Protein AF-A0A6B2UFQ9-F1 (afdb_monomer)

Structure (mmCIF, N/CA/C/O backbone):
data_AF-A0A6B2UFQ9-F1
#
_entry.id   AF-A0A6B2UFQ9-F1
#
loop_
_atom_site.group_PDB
_atom_site.id
_atom_site.type_symbol
_atom_site.label_atom_id
_atom_site.label_alt_id
_atom_site.label_comp_id
_atom_site.label_asym_id
_atom_site.label_entity_id
_atom_site.label_seq_id
_atom_site.pdbx_PDB_ins_code
_atom_site.Cartn_x
_atom_site.Cartn_y
_atom_site.Cartn_z
_atom_site.occupancy
_atom_site.B_iso_or_equiv
_atom_site.auth_seq_id
_atom_site.auth_comp_id
_atom_site.auth_asym_id
_atom_site.auth_atom_id
_atom_site.pdbx_PDB_model_num
ATOM 1 N N . MET A 1 1 ? 51.418 10.040 -23.023 1.00 44.03 1 MET A N 1
ATOM 2 C CA . MET A 1 1 ? 50.319 9.323 -23.702 1.00 44.03 1 MET A CA 1
ATOM 3 C C . MET A 1 1 ? 49.022 9.906 -23.171 1.00 44.03 1 MET A C 1
ATOM 5 O O . MET A 1 1 ? 48.857 9.927 -21.961 1.00 44.03 1 MET A O 1
ATOM 9 N N . ALA A 1 2 ? 48.194 10.497 -24.033 1.00 48.28 2 ALA A N 1
ATOM 10 C CA . ALA A 1 2 ? 46.933 11.112 -23.629 1.00 48.28 2 ALA A CA 1
ATOM 11 C C . ALA A 1 2 ? 45.873 10.018 -23.438 1.00 48.28 2 ALA A C 1
ATOM 13 O O . ALA A 1 2 ? 45.612 9.254 -24.365 1.00 48.28 2 ALA A O 1
ATOM 14 N N . THR A 1 3 ? 45.294 9.926 -22.241 1.00 52.19 3 THR A N 1
ATOM 15 C CA . THR A 1 3 ? 44.094 9.120 -21.989 1.00 52.19 3 THR A CA 1
ATOM 16 C C . THR A 1 3 ? 42.950 9.729 -22.793 1.00 52.19 3 THR A C 1
ATOM 18 O O . THR A 1 3 ? 42.586 10.882 -22.564 1.00 52.19 3 THR A O 1
ATOM 21 N N . ALA A 1 4 ? 42.418 8.989 -23.767 1.00 55.47 4 ALA A N 1
ATOM 22 C CA . ALA A 1 4 ? 41.218 9.397 -24.487 1.00 55.47 4 ALA A CA 1
ATOM 23 C C . ALA A 1 4 ? 40.047 9.549 -23.494 1.00 55.47 4 ALA A C 1
ATOM 25 O O . ALA A 1 4 ? 39.933 8.728 -22.578 1.00 55.47 4 ALA A O 1
ATOM 26 N N . PRO A 1 5 ? 39.184 10.572 -23.636 1.00 55.78 5 PRO A N 1
ATOM 27 C CA . PRO A 1 5 ? 37.994 10.685 -22.808 1.00 55.78 5 PRO A CA 1
ATOM 28 C C . PRO A 1 5 ? 37.093 9.477 -23.078 1.00 55.78 5 PRO A C 1
ATOM 30 O O . PRO A 1 5 ? 36.741 9.193 -24.222 1.00 55.78 5 PRO A O 1
ATOM 33 N N . ILE A 1 6 ? 36.748 8.751 -22.017 1.00 64.25 6 ILE A N 1
ATOM 34 C CA . ILE A 1 6 ? 35.726 7.704 -22.056 1.00 64.25 6 ILE A CA 1
ATOM 35 C C . ILE A 1 6 ? 34.434 8.400 -22.511 1.00 64.25 6 ILE A C 1
ATOM 37 O O . ILE A 1 6 ? 34.090 9.425 -21.911 1.00 64.25 6 ILE A O 1
ATOM 41 N N . PRO A 1 7 ? 33.739 7.930 -23.563 1.00 57.81 7 PRO A N 1
ATOM 42 C CA . PRO A 1 7 ? 32.473 8.533 -23.955 1.00 57.81 7 PRO A CA 1
ATOM 43 C C . PRO A 1 7 ? 31.536 8.498 -22.747 1.00 57.81 7 PRO A C 1
ATOM 45 O O . PRO A 1 7 ? 31.374 7.452 -22.116 1.00 57.81 7 PRO A O 1
ATOM 48 N N . ALA A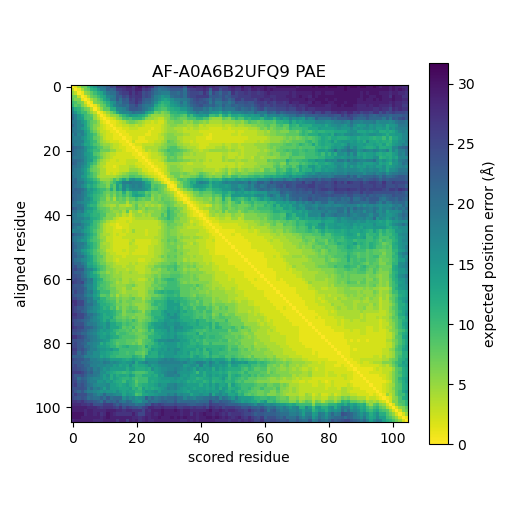 1 8 ? 30.980 9.654 -22.384 1.00 61.16 8 ALA A N 1
ATOM 49 C CA . ALA A 1 8 ? 30.010 9.749 -21.307 1.00 61.16 8 ALA A CA 1
ATOM 50 C C . ALA A 1 8 ? 28.787 8.921 -21.712 1.00 61.16 8 ALA A C 1
ATOM 52 O O . ALA A 1 8 ? 28.002 9.339 -22.557 1.00 61.16 8 ALA A O 1
ATOM 53 N N . ALA A 1 9 ? 28.677 7.711 -21.172 1.00 64.06 9 ALA A N 1
ATOM 54 C CA . ALA A 1 9 ? 27.498 6.889 -21.361 1.00 64.06 9 ALA A CA 1
ATOM 55 C C . ALA A 1 9 ? 26.299 7.627 -20.747 1.00 64.06 9 ALA A C 1
ATOM 57 O O . ALA A 1 9 ? 26.346 8.060 -19.592 1.00 64.06 9 ALA A O 1
ATOM 58 N N . GLU A 1 10 ? 25.247 7.818 -2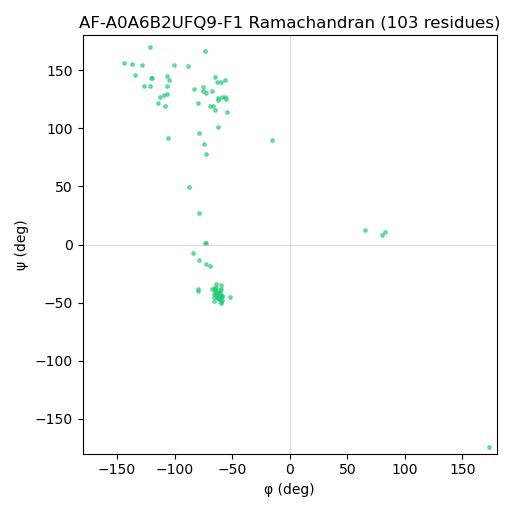1.536 1.00 71.62 10 GLU A N 1
ATOM 59 C CA . GLU A 1 10 ? 24.036 8.487 -21.072 1.00 71.62 10 GLU A CA 1
ATOM 60 C C . GLU A 1 10 ? 23.241 7.529 -20.171 1.00 71.62 10 GLU A C 1
ATOM 62 O O . GLU A 1 10 ? 23.049 6.362 -20.532 1.00 71.62 10 GLU A O 1
ATOM 67 N N . PRO A 1 11 ? 22.779 7.973 -18.988 1.00 74.31 11 PRO A N 1
ATOM 68 C CA . PRO A 1 11 ? 21.915 7.157 -18.151 1.00 74.31 11 PRO A CA 1
ATOM 69 C C . PRO A 1 11 ? 20.569 6.962 -18.851 1.00 74.31 11 PRO A C 1
ATOM 71 O O . PRO A 1 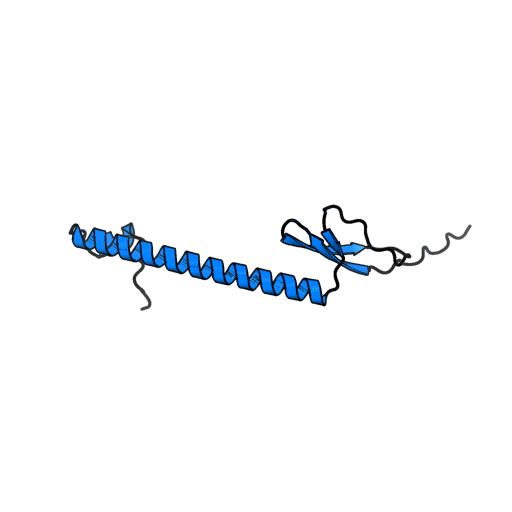11 ? 19.834 7.919 -19.091 1.00 74.31 11 PRO A O 1
ATOM 74 N N . ARG A 1 12 ? 20.224 5.710 -19.140 1.00 81.06 12 ARG A N 1
ATOM 75 C CA . ARG A 1 12 ? 18.925 5.328 -19.698 1.00 81.06 12 ARG A CA 1
ATOM 76 C C . ARG A 1 12 ? 18.061 4.677 -18.635 1.00 81.06 12 ARG A C 1
ATOM 78 O O . ARG A 1 12 ? 18.553 3.920 -17.798 1.00 81.06 12 ARG A O 1
ATOM 85 N N . THR A 1 13 ? 16.769 4.980 -18.676 1.00 85.81 13 THR A N 1
ATOM 86 C CA . THR A 1 13 ? 15.778 4.434 -17.747 1.00 85.81 13 THR A CA 1
ATOM 87 C C . THR A 1 13 ? 14.922 3.400 -18.460 1.00 85.81 13 THR A C 1
ATOM 89 O O . THR A 1 13 ? 14.373 3.669 -19.522 1.00 85.81 13 THR A O 1
ATOM 92 N N . PHE A 1 14 ? 14.799 2.233 -17.843 1.00 87.31 14 PHE A N 1
ATOM 93 C CA . PHE A 1 14 ? 13.953 1.132 -18.269 1.00 87.31 14 PHE A CA 1
ATOM 94 C C . PHE A 1 14 ? 12.937 0.836 -17.171 1.00 87.31 14 PHE A C 1
ATOM 96 O O . PHE A 1 14 ? 13.256 0.891 -15.978 1.00 87.31 14 PHE A O 1
ATOM 103 N N . TRP A 1 15 ? 11.723 0.490 -17.573 1.00 89.94 15 TRP A N 1
ATOM 104 C CA . TRP A 1 15 ? 10.652 0.114 -16.663 1.00 89.94 15 TRP A CA 1
ATOM 105 C C . TRP A 1 15 ? 10.442 -1.391 -16.744 1.00 89.94 15 TRP A C 1
ATOM 107 O O . TRP A 1 15 ? 10.467 -1.960 -17.829 1.00 89.94 15 TRP A O 1
ATOM 117 N N . ALA A 1 16 ? 10.285 -2.054 -15.605 1.00 90.38 16 ALA A N 1
ATOM 118 C CA . ALA A 1 16 ? 10.133 -3.500 -15.538 1.00 90.38 16 ALA A CA 1
ATOM 119 C C . ALA A 1 16 ? 8.881 -3.871 -14.746 1.00 90.38 16 ALA A C 1
ATOM 121 O O . ALA A 1 16 ? 8.631 -3.316 -13.674 1.00 90.38 16 ALA A O 1
ATOM 122 N N . LEU A 1 17 ? 8.129 -4.838 -15.268 1.00 91.56 17 LEU A N 1
ATOM 123 C CA . LEU A 1 17 ? 7.073 -5.536 -14.542 1.00 91.56 17 LEU A CA 1
ATOM 124 C C . LEU A 1 17 ? 7.532 -6.960 -14.264 1.00 91.56 17 LEU A C 1
ATOM 126 O O . LEU A 1 17 ? 7.955 -7.674 -15.176 1.00 91.56 17 LEU A O 1
ATOM 130 N N . TYR A 1 18 ? 7.441 -7.363 -13.007 1.00 92.50 18 TYR A N 1
ATOM 131 C CA . TYR A 1 18 ? 7.856 -8.677 -12.548 1.00 92.50 18 TYR A CA 1
ATOM 132 C C . TYR A 1 18 ? 6.651 -9.602 -12.380 1.00 92.50 18 TYR A C 1
ATOM 134 O O . TYR A 1 18 ? 5.528 -9.159 -12.135 1.00 92.50 18 TYR A O 1
ATOM 142 N N . GLU A 1 19 ? 6.883 -10.908 -12.489 1.00 89.31 19 GLU A N 1
ATOM 143 C CA . GLU A 1 19 ? 5.819 -11.912 -12.329 1.00 89.31 19 GLU A CA 1
ATOM 144 C C . GLU A 1 19 ? 5.299 -12.017 -10.886 1.00 89.31 19 GLU A C 1
ATOM 146 O O . GLU A 1 19 ? 4.187 -12.487 -10.664 1.00 89.31 19 GLU A O 1
ATOM 151 N N . ASP A 1 20 ? 6.064 -11.527 -9.905 1.00 87.56 20 ASP A N 1
ATOM 152 C CA . ASP A 1 20 ? 5.641 -11.425 -8.500 1.00 87.56 20 ASP A CA 1
ATOM 153 C C . ASP A 1 20 ? 4.620 -10.293 -8.252 1.00 87.56 20 ASP A C 1
ATOM 155 O O . ASP A 1 20 ? 4.195 -10.077 -7.117 1.00 87.56 20 ASP A O 1
ATOM 159 N N . GLY A 1 21 ? 4.223 -9.570 -9.305 1.00 83.38 21 GLY A N 1
ATOM 160 C CA . GLY A 1 21 ? 3.304 -8.437 -9.234 1.00 83.38 21 GLY A CA 1
ATOM 161 C C . GLY A 1 21 ? 3.962 -7.134 -8.774 1.00 83.38 21 GLY A C 1
ATOM 162 O O . GLY A 1 21 ? 3.271 -6.150 -8.510 1.00 83.38 21 GLY A O 1
ATOM 163 N N . SER A 1 22 ? 5.291 -7.102 -8.653 1.00 87.50 22 SER A N 1
ATOM 164 C CA . SER A 1 22 ? 6.029 -5.869 -8.394 1.00 87.50 22 SER A CA 1
ATOM 165 C C . SER A 1 22 ? 6.395 -5.144 -9.691 1.00 87.50 22 SER A C 1
ATOM 167 O O . SER A 1 22 ? 6.540 -5.738 -10.762 1.00 87.50 22 SER A O 1
ATOM 169 N N . ALA A 1 23 ? 6.559 -3.829 -9.583 1.00 89.88 23 ALA A N 1
ATOM 170 C CA . ALA A 1 23 ? 7.024 -2.965 -10.658 1.00 89.88 23 ALA A CA 1
ATOM 171 C C . ALA A 1 23 ? 8.315 -2.264 -10.218 1.00 89.88 23 ALA A C 1
ATOM 173 O O . ALA A 1 23 ? 8.481 -1.937 -9.039 1.00 89.88 23 ALA A O 1
ATOM 174 N N . GLY A 1 24 ? 9.251 -2.068 -11.144 1.00 87.12 24 GLY A N 1
ATOM 175 C CA . GLY A 1 24 ? 10.556 -1.491 -10.842 1.00 87.12 24 GLY A CA 1
ATOM 176 C C . GLY A 1 24 ? 11.098 -0.597 -11.946 1.00 87.12 24 GLY A C 1
ATOM 177 O O . GLY A 1 24 ? 10.762 -0.737 -13.120 1.00 87.12 24 GLY A O 1
ATOM 178 N N . ARG A 1 25 ? 11.995 0.308 -11.547 1.00 89.56 25 ARG A N 1
ATOM 179 C CA . ARG A 1 25 ? 12.726 1.208 -12.440 1.00 89.56 25 ARG A CA 1
ATOM 180 C C . ARG A 1 25 ? 14.204 0.844 -12.433 1.00 89.56 25 ARG A C 1
ATOM 182 O O . ARG A 1 25 ? 14.817 0.790 -11.368 1.00 89.56 25 ARG A O 1
ATOM 189 N N . ILE A 1 26 ? 14.771 0.626 -13.612 1.00 87.81 26 ILE A N 1
ATOM 190 C CA . ILE A 1 26 ? 16.174 0.262 -13.806 1.00 87.81 26 ILE A CA 1
ATOM 191 C C . ILE A 1 26 ? 16.856 1.406 -14.548 1.00 87.81 26 ILE A C 1
ATOM 193 O O . ILE A 1 26 ? 16.446 1.765 -15.646 1.00 87.81 26 ILE A O 1
ATOM 197 N N . SER A 1 27 ? 17.903 1.976 -13.957 1.00 83.12 27 SER A N 1
ATOM 198 C CA . SER A 1 27 ? 18.724 2.999 -14.607 1.00 83.12 27 SER A CA 1
ATOM 199 C C . SER A 1 27 ? 20.075 2.393 -14.961 1.00 83.12 27 SER A C 1
ATOM 201 O O . SER A 1 27 ? 20.791 1.932 -14.073 1.00 83.12 27 SER A O 1
ATOM 203 N N . VAL A 1 28 ? 20.413 2.372 -16.248 1.00 81.62 28 VAL A N 1
ATOM 204 C CA . VAL A 1 28 ? 21.653 1.775 -16.752 1.00 81.62 28 VAL A CA 1
ATOM 205 C C . VAL A 1 28 ? 22.461 2.831 -17.488 1.00 81.62 28 VAL A C 1
ATOM 207 O O . VAL A 1 28 ? 21.921 3.606 -18.270 1.00 81.62 28 VAL A O 1
ATOM 210 N N . VAL A 1 29 ? 23.766 2.853 -17.241 1.00 75.88 29 VAL A N 1
ATOM 211 C CA . VAL A 1 29 ? 24.721 3.732 -17.916 1.00 75.88 29 VAL A CA 1
ATOM 212 C C . VAL A 1 29 ? 25.516 2.859 -18.887 1.00 75.88 29 VAL A C 1
ATOM 214 O O . VAL A 1 29 ? 26.491 2.226 -18.491 1.00 75.88 29 VAL A O 1
ATOM 217 N N . THR A 1 30 ? 25.057 2.743 -20.137 1.00 67.75 30 THR A N 1
ATOM 218 C CA . THR A 1 30 ? 25.755 1.976 -21.190 1.00 67.75 30 THR A CA 1
ATOM 219 C C . THR A 1 30 ? 25.750 2.729 -22.516 1.00 67.75 30 THR A C 1
ATOM 221 O O . THR A 1 30 ? 24.882 3.564 -22.757 1.00 67.75 30 THR A O 1
ATOM 224 N N . ALA A 1 31 ? 26.733 2.431 -23.368 1.00 59.97 31 ALA A N 1
ATOM 225 C CA . ALA A 1 31 ? 26.813 2.953 -24.730 1.00 59.97 31 ALA A CA 1
ATOM 226 C C . ALA A 1 31 ? 25.976 2.145 -25.748 1.00 59.97 31 ALA A C 1
ATOM 228 O O . ALA A 1 31 ? 25.862 2.565 -26.896 1.00 59.97 31 ALA A O 1
ATOM 229 N N . GLU A 1 32 ? 25.403 1.002 -25.352 1.00 62.88 32 GLU A N 1
ATOM 230 C CA . GLU A 1 32 ? 24.615 0.115 -26.215 1.00 62.88 32 GLU A CA 1
ATOM 231 C C . GLU A 1 32 ? 23.111 0.193 -25.908 1.00 62.88 32 GLU A C 1
ATOM 233 O O . GLU A 1 32 ? 22.683 0.318 -24.760 1.00 62.88 32 GLU A O 1
ATOM 238 N N . ASP A 1 33 ? 22.300 0.059 -26.961 1.00 61.19 33 ASP A N 1
ATOM 239 C CA . ASP A 1 33 ? 20.827 0.052 -26.922 1.00 61.19 33 ASP A CA 1
ATOM 240 C C . ASP A 1 33 ? 20.246 -1.307 -26.475 1.00 61.19 33 ASP A C 1
ATOM 242 O O . ASP A 1 33 ? 19.160 -1.721 -26.879 1.00 61.19 33 ASP A O 1
ATOM 246 N N . ALA A 1 34 ? 21.007 -2.069 -25.688 1.00 67.69 34 ALA A N 1
ATOM 247 C CA . ALA A 1 34 ? 20.604 -3.399 -25.262 1.00 67.69 34 ALA A CA 1
ATOM 248 C C . ALA A 1 34 ? 19.673 -3.318 -24.035 1.00 67.69 34 ALA A C 1
ATOM 250 O O . ALA A 1 34 ? 19.988 -2.605 -23.074 1.00 67.69 34 ALA A O 1
ATOM 251 N N . PRO A 1 35 ? 18.544 -4.055 -24.019 1.00 70.06 35 PRO A N 1
ATOM 252 C CA . PRO A 1 35 ? 17.679 -4.116 -22.848 1.00 70.06 35 PRO A CA 1
ATOM 253 C C . PRO A 1 35 ? 18.427 -4.739 -21.656 1.00 70.06 35 PRO A C 1
ATOM 255 O O . PRO A 1 35 ? 19.168 -5.712 -21.836 1.00 70.06 35 PRO A O 1
ATOM 258 N N . PRO A 1 36 ? 18.245 -4.213 -20.429 1.00 76.50 36 PRO A N 1
ATOM 259 C CA . PRO A 1 36 ? 18.929 -4.738 -19.257 1.00 76.50 36 PRO A CA 1
ATOM 260 C C . PRO A 1 36 ? 18.492 -6.166 -18.936 1.00 76.50 36 PRO A C 1
ATOM 262 O O . PRO A 1 36 ? 17.316 -6.516 -19.037 1.00 76.50 36 PRO A O 1
ATOM 265 N N . VAL A 1 37 ? 19.441 -6.972 -18.456 1.00 79.00 37 VAL A N 1
ATOM 266 C CA . VAL A 1 37 ? 19.134 -8.280 -17.871 1.00 79.00 37 VAL A CA 1
ATOM 267 C C . VAL A 1 37 ? 18.410 -8.060 -16.544 1.00 79.00 37 VAL A C 1
ATOM 269 O O . VAL A 1 37 ? 18.947 -7.443 -15.623 1.00 79.00 37 VAL A O 1
ATOM 272 N N . LEU A 1 38 ? 17.179 -8.560 -16.445 1.00 81.62 38 LEU A N 1
ATOM 273 C CA . LEU A 1 38 ? 16.383 -8.473 -15.225 1.00 81.62 38 LEU A CA 1
ATOM 274 C C . LEU A 1 38 ? 16.892 -9.476 -14.182 1.00 81.62 38 LEU A C 1
ATOM 276 O O . LEU A 1 38 ? 17.121 -10.643 -14.486 1.00 81.62 38 LEU A O 1
ATOM 280 N N . ALA A 1 39 ? 17.020 -9.031 -12.930 1.00 81.25 39 ALA A N 1
ATOM 281 C CA . ALA A 1 39 ? 17.423 -9.896 -11.814 1.00 81.25 39 ALA A CA 1
ATOM 282 C C . ALA A 1 39 ? 16.322 -10.884 -11.380 1.00 81.25 39 ALA A C 1
ATOM 284 O O . ALA A 1 39 ? 16.594 -11.849 -10.669 1.00 81.25 39 ALA A O 1
ATOM 285 N N . LYS A 1 40 ? 15.075 -10.628 -11.785 1.00 85.00 40 LYS A N 1
ATOM 2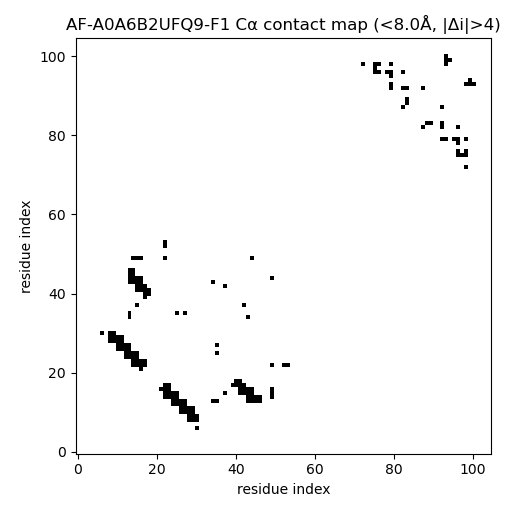86 C CA . LYS A 1 40 ? 13.889 -11.433 -11.482 1.00 85.00 40 LYS A CA 1
ATOM 287 C C . LYS A 1 40 ? 13.130 -11.760 -12.774 1.00 85.00 40 LYS A C 1
ATOM 289 O O . LYS A 1 40 ? 13.208 -10.965 -13.714 1.00 85.00 40 LYS A O 1
ATOM 294 N N . PRO A 1 41 ? 12.352 -12.860 -12.805 1.00 87.69 41 PRO A N 1
ATOM 295 C CA . PRO A 1 41 ? 11.424 -13.143 -13.896 1.00 87.69 41 PRO A CA 1
ATOM 296 C C . PRO A 1 41 ? 10.455 -11.976 -14.093 1.00 87.69 41 PRO A C 1
ATOM 298 O O . PRO A 1 41 ? 9.806 -11.513 -13.151 1.00 87.69 41 PRO A O 1
ATOM 301 N N . GLY A 1 42 ? 10.399 -11.467 -15.315 1.00 88.31 42 GLY A N 1
ATOM 302 C CA . GLY A 1 42 ? 9.637 -10.279 -15.652 1.00 88.31 42 GLY A CA 1
ATOM 303 C C . GLY A 1 42 ? 9.906 -9.839 -17.078 1.00 88.31 42 GLY A C 1
ATOM 304 O O . GLY A 1 42 ? 10.619 -10.503 -17.833 1.00 88.31 42 GLY A O 1
ATOM 305 N N . ARG A 1 43 ? 9.345 -8.691 -17.440 1.00 89.56 43 ARG A N 1
ATOM 306 C CA . ARG A 1 43 ? 9.553 -8.069 -18.744 1.00 89.56 43 ARG A CA 1
ATOM 307 C C . ARG A 1 43 ? 9.826 -6.583 -18.599 1.00 89.56 43 ARG A C 1
ATOM 309 O O . ARG A 1 43 ? 9.268 -5.921 -17.724 1.00 89.56 43 ARG A O 1
ATOM 316 N N . VAL A 1 44 ? 10.673 -6.073 -19.485 1.00 88.62 44 VAL A N 1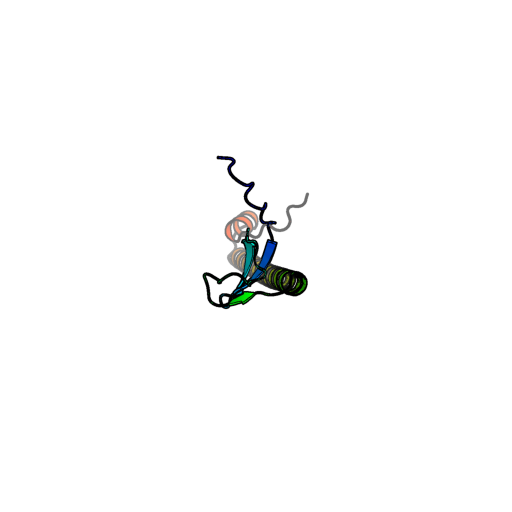
ATOM 317 C CA . VAL A 1 44 ? 10.819 -4.632 -19.686 1.00 88.62 44 VAL A CA 1
ATOM 318 C C . VAL A 1 44 ? 9.568 -4.147 -20.417 1.00 88.62 44 VAL A C 1
ATOM 320 O O . VAL A 1 44 ? 9.157 -4.756 -21.403 1.00 88.62 44 VAL A O 1
ATOM 323 N N . VAL A 1 45 ? 8.953 -3.093 -19.902 1.00 89.50 45 VAL A N 1
ATOM 324 C CA . VAL A 1 45 ? 7.753 -2.450 -20.445 1.00 89.50 45 VAL A CA 1
ATOM 325 C C . VAL A 1 45 ? 8.039 -0.985 -20.748 1.00 89.50 45 VAL A C 1
ATOM 327 O O . VAL A 1 45 ? 9.079 -0.450 -20.344 1.00 89.50 45 VAL A O 1
ATOM 330 N N . THR A 1 46 ? 7.117 -0.319 -21.439 1.00 89.88 46 THR A N 1
ATOM 331 C CA . THR A 1 46 ? 7.201 1.137 -21.602 1.00 89.88 46 THR A CA 1
ATOM 332 C C . THR A 1 46 ? 6.848 1.871 -20.303 1.00 89.88 46 THR A C 1
ATOM 334 O O . THR A 1 46 ? 6.309 1.297 -19.351 1.00 89.88 46 THR A O 1
ATOM 337 N N . GLU A 1 47 ? 7.155 3.167 -20.250 1.00 90.75 47 GLU A N 1
ATOM 338 C CA . GLU A 1 47 ? 6.786 4.017 -19.113 1.00 90.75 47 GLU A CA 1
ATOM 339 C C . GLU A 1 47 ? 5.271 4.079 -18.912 1.00 90.75 47 GLU A C 1
ATOM 341 O O . GLU A 1 47 ? 4.785 4.045 -17.780 1.00 90.75 47 GLU A O 1
ATOM 346 N N . GLU A 1 48 ? 4.520 4.134 -20.009 1.00 90.44 48 GLU A N 1
ATOM 347 C CA . GLU A 1 48 ? 3.064 4.207 -20.003 1.00 90.44 48 GLU A CA 1
ATOM 348 C C . GLU A 1 48 ? 2.456 2.925 -19.431 1.00 90.44 48 GLU A C 1
ATOM 350 O O . GLU A 1 48 ? 1.583 2.994 -18.565 1.00 90.44 48 GLU A O 1
ATOM 355 N N . GLU A 1 49 ? 2.952 1.758 -19.854 1.00 89.50 49 GLU A N 1
ATOM 356 C CA . GLU A 1 49 ? 2.521 0.460 -19.326 1.00 89.50 49 GLU A CA 1
ATOM 357 C C . GLU A 1 49 ? 2.822 0.330 -17.829 1.00 89.50 49 GLU A C 1
ATOM 359 O O . GLU A 1 49 ? 1.969 -0.105 -17.053 1.00 89.50 49 GLU A O 1
ATOM 364 N N . HIS A 1 50 ? 4.018 0.743 -17.400 1.00 91.75 50 HIS A N 1
ATOM 365 C CA . HIS A 1 50 ? 4.391 0.747 -15.988 1.00 91.75 50 HIS A CA 1
ATOM 366 C C . HIS A 1 50 ? 3.501 1.689 -15.170 1.00 91.75 50 HIS A C 1
ATOM 368 O O . HIS A 1 50 ? 3.015 1.322 -14.101 1.00 91.75 50 HIS A O 1
ATOM 374 N N . THR A 1 51 ? 3.259 2.899 -15.670 1.00 90.44 51 THR A N 1
ATOM 375 C CA . THR A 1 51 ? 2.428 3.898 -14.990 1.00 90.44 51 THR A CA 1
ATOM 376 C C . THR A 1 51 ? 0.983 3.422 -14.866 1.00 90.44 51 THR A C 1
ATOM 378 O O . THR A 1 51 ? 0.399 3.529 -13.788 1.00 90.44 51 THR A O 1
ATOM 381 N N . ALA A 1 52 ? 0.427 2.834 -15.929 1.00 92.12 52 ALA A N 1
ATOM 382 C CA . ALA A 1 52 ? -0.902 2.231 -15.904 1.00 92.12 52 ALA A CA 1
ATOM 383 C C . ALA A 1 52 ? -0.984 1.092 -14.876 1.00 92.12 52 ALA A C 1
ATOM 385 O O . ALA A 1 52 ? -1.916 1.056 -14.073 1.00 92.12 52 ALA A O 1
ATOM 386 N N . TYR A 1 53 ? 0.025 0.218 -14.839 1.00 91.81 53 TYR A N 1
ATOM 387 C CA . TYR A 1 53 ? 0.091 -0.882 -13.880 1.00 91.81 53 TYR A CA 1
ATOM 388 C C . TYR A 1 53 ? 0.162 -0.396 -12.424 1.00 91.81 53 TYR A C 1
ATOM 390 O O . TYR A 1 53 ? -0.557 -0.892 -11.557 1.00 91.81 53 TYR A O 1
ATOM 398 N N . VAL A 1 54 ? 1.000 0.605 -12.139 1.00 90.56 54 VAL A N 1
ATOM 399 C CA . VAL A 1 54 ? 1.117 1.186 -10.791 1.00 90.56 54 VAL A CA 1
ATOM 400 C C . VAL A 1 54 ? -0.181 1.879 -10.373 1.00 90.56 54 VAL A C 1
ATOM 402 O O . VAL A 1 54 ? -0.590 1.750 -9.218 1.00 90.56 54 VAL A O 1
ATOM 405 N N . ALA A 1 55 ? -0.851 2.579 -11.292 1.00 91.81 55 ALA A N 1
ATOM 406 C CA . ALA A 1 55 ? -2.144 3.201 -11.022 1.00 91.81 55 ALA A CA 1
ATOM 407 C C . ALA A 1 55 ? -3.215 2.149 -10.690 1.00 91.81 55 ALA A C 1
ATOM 409 O O . ALA A 1 55 ? -3.924 2.283 -9.693 1.00 91.81 55 ALA A O 1
ATOM 410 N N . GLU A 1 56 ? -3.278 1.063 -11.464 1.00 90.88 56 GLU A N 1
ATOM 411 C CA . GLU A 1 56 ? -4.174 -0.066 -11.206 1.00 90.88 56 GLU A CA 1
ATOM 412 C C . GLU A 1 56 ? -3.898 -0.713 -9.840 1.00 90.88 56 GLU A C 1
ATOM 414 O O . GLU A 1 56 ? -4.827 -0.979 -9.070 1.00 90.88 56 GLU A O 1
ATOM 419 N N . LEU A 1 57 ? -2.623 -0.929 -9.502 1.00 89.62 57 LEU A N 1
ATOM 420 C CA . LEU A 1 57 ? -2.218 -1.486 -8.214 1.00 89.62 57 LEU A CA 1
ATOM 421 C C . LEU A 1 57 ? -2.628 -0.575 -7.048 1.00 89.62 57 LEU A C 1
ATOM 423 O O . LEU A 1 57 ? -3.119 -1.064 -6.028 1.00 89.62 57 LEU A O 1
ATOM 427 N N . ALA A 1 58 ? -2.468 0.741 -7.204 1.00 88.75 58 ALA A N 1
ATOM 428 C CA . ALA A 1 58 ? -2.901 1.718 -6.212 1.00 88.75 58 ALA A CA 1
ATOM 429 C C . ALA A 1 58 ? -4.422 1.674 -6.010 1.00 88.75 58 ALA A C 1
ATOM 431 O O . ALA A 1 58 ? -4.875 1.581 -4.871 1.00 88.75 58 ALA A O 1
ATOM 432 N N . THR A 1 59 ? -5.206 1.638 -7.094 1.00 92.25 59 THR A N 1
ATOM 433 C CA . THR A 1 59 ? -6.667 1.503 -7.012 1.00 92.25 59 THR A CA 1
ATOM 434 C C . THR A 1 59 ? -7.075 0.220 -6.294 1.00 92.25 59 THR A C 1
ATOM 436 O O . THR A 1 59 ? -7.879 0.275 -5.367 1.00 92.25 59 THR A O 1
ATOM 439 N N . ARG A 1 60 ? -6.487 -0.930 -6.650 1.00 88.56 60 ARG A N 1
ATOM 440 C CA . ARG A 1 60 ? -6.775 -2.213 -5.983 1.00 88.56 60 ARG A CA 1
ATOM 441 C C . ARG A 1 60 ? -6.469 -2.169 -4.492 1.00 88.56 60 ARG A C 1
ATOM 443 O O . ARG A 1 60 ? -7.271 -2.636 -3.686 1.00 88.56 60 ARG A O 1
ATOM 450 N N . ARG A 1 61 ? -5.318 -1.599 -4.123 1.00 88.62 61 ARG A N 1
ATOM 451 C CA . ARG A 1 61 ? -4.931 -1.423 -2.721 1.00 88.62 61 ARG A CA 1
ATOM 452 C C . ARG A 1 61 ? -5.944 -0.553 -1.988 1.00 88.62 61 ARG A C 1
ATOM 454 O O . ARG A 1 61 ? -6.357 -0.911 -0.892 1.00 88.62 61 ARG A O 1
ATOM 461 N N . ASP A 1 62 ? -6.342 0.569 -2.573 1.00 90.06 62 ASP A N 1
ATOM 462 C CA . ASP A 1 62 ? -7.262 1.503 -1.930 1.00 90.06 62 ASP A CA 1
ATOM 463 C C . ASP A 1 62 ? -8.667 0.896 -1.778 1.00 90.06 62 ASP A C 1
ATOM 465 O O . ASP A 1 62 ? -9.267 1.036 -0.712 1.00 90.06 62 ASP A O 1
ATOM 469 N N . THR A 1 63 ? -9.151 0.132 -2.766 1.00 91.12 63 THR A N 1
ATOM 470 C CA . THR A 1 63 ? -10.386 -0.663 -2.645 1.00 91.12 63 THR A CA 1
ATOM 471 C C . THR A 1 63 ? -10.284 -1.676 -1.508 1.00 91.12 63 THR A C 1
ATOM 473 O O . THR A 1 63 ? -11.146 -1.700 -0.635 1.00 91.12 63 THR A O 1
ATOM 476 N N . HIS A 1 64 ? -9.205 -2.460 -1.459 1.00 88.81 64 HIS A N 1
ATOM 477 C CA . HIS A 1 64 ? -9.000 -3.445 -0.397 1.00 88.81 64 HIS A CA 1
ATOM 478 C C . HIS A 1 64 ? -8.925 -2.787 0.992 1.00 88.81 64 HIS A C 1
ATOM 480 O O . HIS A 1 64 ? -9.509 -3.273 1.956 1.00 88.81 64 HIS A O 1
ATOM 486 N N . LEU A 1 65 ? -8.238 -1.648 1.113 1.00 91.69 65 LEU A N 1
ATOM 487 C CA . LEU A 1 65 ? -8.178 -0.891 2.364 1.00 91.69 65 LEU A CA 1
ATOM 488 C C . LEU A 1 65 ? -9.545 -0.324 2.763 1.00 91.69 65 LEU A C 1
ATOM 490 O O . LEU A 1 65 ? -9.858 -0.294 3.952 1.00 91.69 65 LEU A O 1
ATOM 494 N N . ALA A 1 66 ? -10.358 0.125 1.806 1.00 89.44 66 ALA A N 1
ATOM 495 C CA . ALA A 1 66 ? -11.716 0.588 2.074 1.00 89.44 66 ALA A CA 1
ATOM 496 C C . ALA A 1 66 ? -12.618 -0.556 2.563 1.00 89.44 66 ALA A C 1
ATOM 498 O O . ALA A 1 66 ? -13.342 -0.383 3.544 1.00 89.44 66 ALA A O 1
ATOM 499 N N . GLU A 1 67 ? -12.525 -1.734 1.942 1.00 89.19 67 GLU A N 1
ATOM 500 C CA . GLU A 1 67 ? -13.244 -2.938 2.372 1.00 89.19 67 GLU A CA 1
ATOM 501 C C . GLU A 1 67 ? -12.840 -3.368 3.785 1.00 89.19 67 GLU A C 1
ATOM 503 O O . GLU A 1 67 ? -13.703 -3.597 4.633 1.00 89.19 67 GLU A O 1
ATOM 508 N N . GLU A 1 68 ? -11.540 -3.420 4.080 1.00 91.38 68 GLU A N 1
ATOM 509 C CA . GLU A 1 68 ? -11.051 -3.794 5.409 1.00 91.38 68 GLU A CA 1
ATOM 510 C C . GLU A 1 68 ? -11.456 -2.777 6.482 1.00 91.38 68 GLU A C 1
ATOM 512 O O . GLU A 1 68 ? -11.863 -3.168 7.576 1.00 91.38 68 GLU A O 1
ATOM 517 N N . ARG A 1 69 ? -11.439 -1.474 6.169 1.00 88.12 69 ARG A N 1
ATOM 518 C CA . ARG A 1 69 ? -11.959 -0.438 7.078 1.00 88.12 69 ARG A CA 1
ATOM 519 C C . ARG A 1 69 ? -13.453 -0.601 7.331 1.00 88.12 69 ARG A C 1
ATOM 521 O O . ARG A 1 69 ? -13.876 -0.507 8.478 1.00 88.12 69 ARG A O 1
ATOM 528 N N . SER A 1 70 ? -14.240 -0.875 6.291 1.00 88.12 70 SER A N 1
ATOM 529 C CA . SER A 1 70 ? -15.681 -1.109 6.426 1.00 88.12 70 SER A CA 1
ATOM 530 C C . SER A 1 70 ? -15.971 -2.339 7.292 1.00 88.12 70 SER A C 1
ATOM 532 O O . SER A 1 70 ? -16.795 -2.271 8.202 1.00 88.12 70 SER A O 1
ATOM 534 N N . ARG A 1 71 ? -15.234 -3.438 7.087 1.00 89.12 71 ARG A N 1
ATOM 535 C CA . ARG A 1 71 ? -15.335 -4.647 7.919 1.00 89.12 71 ARG A CA 1
A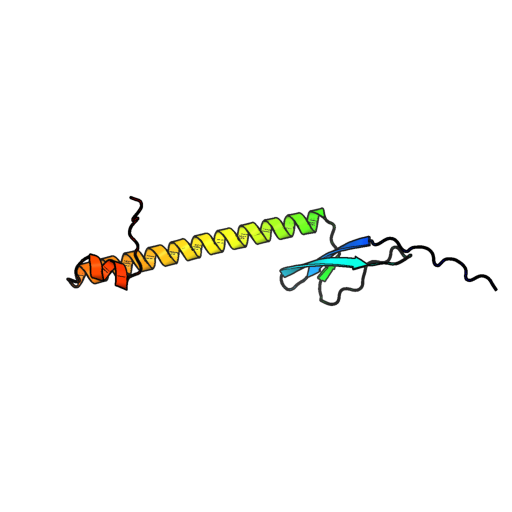TOM 536 C C . ARG A 1 71 ? -14.941 -4.387 9.367 1.00 89.12 71 ARG A C 1
ATOM 538 O O . ARG A 1 71 ? -15.622 -4.863 10.270 1.00 89.12 71 ARG A O 1
ATOM 545 N N . ALA A 1 72 ? -13.858 -3.648 9.597 1.00 88.94 72 ALA A N 1
ATOM 546 C CA . ALA A 1 72 ? -13.433 -3.280 10.942 1.00 88.94 72 ALA A CA 1
ATOM 547 C C . ALA A 1 72 ? -14.501 -2.431 11.645 1.00 88.94 72 ALA A C 1
ATOM 549 O O . ALA A 1 72 ? -14.866 -2.730 12.776 1.00 88.94 72 ALA A O 1
ATOM 550 N N . GLN A 1 73 ? -15.067 -1.439 10.952 1.00 87.69 73 GLN A N 1
ATOM 551 C CA . GLN A 1 73 ? -16.130 -0.598 11.494 1.00 87.69 73 GLN A CA 1
ATOM 552 C C . GLN A 1 73 ? -17.393 -1.401 11.833 1.00 87.69 73 GLN A C 1
ATOM 554 O O . GLN A 1 73 ? -17.967 -1.196 12.902 1.00 87.69 73 GLN A O 1
ATOM 559 N N . ALA A 1 74 ? -17.801 -2.330 10.962 1.00 89.44 74 ALA A N 1
ATOM 560 C CA . ALA A 1 74 ? -18.940 -3.209 11.214 1.00 89.44 74 ALA A CA 1
ATOM 561 C C . ALA A 1 74 ? -18.726 -4.069 12.469 1.00 89.44 74 ALA A C 1
ATOM 563 O O . ALA A 1 74 ? -19.601 -4.114 13.328 1.00 89.44 74 ALA A O 1
ATOM 564 N N . ARG A 1 75 ? -17.532 -4.658 12.638 1.00 88.94 75 ARG A N 1
ATOM 565 C CA . ARG A 1 75 ? -17.187 -5.422 13.850 1.00 88.94 75 ARG A CA 1
ATOM 566 C C . ARG A 1 75 ? -17.239 -4.560 15.110 1.00 88.94 75 ARG A C 1
ATOM 568 O O . ARG A 1 75 ? -17.853 -4.964 16.089 1.00 88.94 75 ARG A O 1
ATOM 575 N N . CYS A 1 76 ? -16.664 -3.355 15.079 1.00 90.06 76 CYS A N 1
ATOM 576 C CA . CYS A 1 76 ? -16.725 -2.443 16.225 1.00 90.06 76 CYS A CA 1
ATOM 577 C C . CYS A 1 76 ? -18.176 -2.082 16.593 1.00 90.06 76 CYS A C 1
ATOM 579 O O . CYS A 1 76 ? -18.504 -1.971 17.773 1.00 90.06 76 CYS A O 1
ATOM 581 N N . GLN A 1 77 ? -19.049 -1.895 15.597 1.00 89.75 77 GLN A N 1
ATOM 582 C CA . GLN A 1 77 ? -20.473 -1.632 15.822 1.00 89.75 77 GLN A CA 1
ATOM 583 C C . GLN A 1 77 ? -21.180 -2.838 16.456 1.00 89.75 77 GLN A C 1
ATOM 585 O O . GLN A 1 77 ? -21.883 -2.676 17.452 1.00 89.75 77 GLN A O 1
ATOM 590 N N . GLU A 1 78 ? -20.973 -4.037 15.909 1.00 91.56 78 GLU A N 1
ATOM 591 C CA . GLU A 1 78 ? -21.547 -5.282 16.433 1.00 91.56 78 GLU A CA 1
ATOM 592 C C . GLU A 1 78 ? -21.110 -5.532 17.887 1.00 91.56 78 GLU A C 1
ATOM 594 O O . GLU A 1 78 ? -21.946 -5.815 18.749 1.00 91.56 78 GLU A O 1
ATOM 599 N N . ASP A 1 79 ? -19.824 -5.335 18.192 1.00 90.81 79 ASP A N 1
ATOM 600 C CA . ASP A 1 79 ? -19.279 -5.471 19.545 1.00 90.81 79 ASP A CA 1
ATOM 601 C C . ASP A 1 79 ? -19.870 -4.429 20.504 1.00 90.81 79 ASP A C 1
ATOM 603 O O . ASP A 1 79 ? -20.215 -4.744 21.648 1.00 90.81 79 ASP A O 1
ATOM 607 N N . TYR A 1 80 ? -20.026 -3.180 20.052 1.00 91.06 80 TYR A N 1
ATOM 608 C CA . TYR A 1 80 ? -20.677 -2.135 20.838 1.00 91.06 80 TYR A CA 1
ATOM 609 C C . TYR A 1 80 ? -22.119 -2.521 21.187 1.00 91.06 80 TYR A C 1
ATOM 611 O O . TYR A 1 80 ? -22.509 -2.456 22.356 1.00 91.06 80 TYR A O 1
ATOM 619 N N . GLU A 1 81 ? -22.906 -2.957 20.203 1.00 92.00 81 GLU A N 1
ATOM 620 C CA . GLU A 1 81 ? -24.298 -3.367 20.401 1.00 92.00 81 GLU A CA 1
ATOM 621 C C . GLU A 1 81 ? -24.411 -4.575 21.336 1.00 92.00 81 GLU A C 1
ATOM 623 O O . GLU A 1 81 ? -25.241 -4.567 22.252 1.00 92.00 81 GLU A O 1
ATOM 628 N N . ALA A 1 82 ? -23.529 -5.567 21.189 1.00 93.81 82 ALA A N 1
ATOM 629 C CA . ALA A 1 82 ? -23.463 -6.724 22.076 1.00 93.81 82 ALA A CA 1
ATOM 630 C C . ALA A 1 82 ? -23.155 -6.320 23.529 1.00 93.81 82 ALA A C 1
ATOM 632 O O . ALA A 1 82 ? -23.820 -6.782 24.462 1.00 93.81 82 ALA A O 1
ATOM 633 N N . LEU A 1 83 ? -22.200 -5.408 23.742 1.00 92.19 83 LEU A N 1
ATOM 634 C CA . LEU A 1 83 ? -21.863 -4.891 25.073 1.00 92.19 83 LEU A CA 1
ATOM 635 C C . LEU A 1 83 ? -23.024 -4.095 25.683 1.00 92.19 83 LEU A C 1
ATOM 637 O O . LEU A 1 83 ? -23.320 -4.241 26.872 1.00 92.19 83 LEU A O 1
ATOM 641 N N . ARG A 1 84 ? -23.726 -3.284 24.881 1.00 92.38 84 ARG A N 1
ATOM 642 C CA . ARG A 1 84 ? -24.924 -2.558 25.333 1.00 92.38 84 ARG A CA 1
ATOM 643 C C . ARG A 1 84 ? -26.045 -3.516 25.726 1.00 92.38 84 ARG A C 1
ATOM 645 O O . ARG A 1 84 ? -26.650 -3.313 26.779 1.00 92.38 84 ARG A O 1
ATOM 652 N N . ALA A 1 85 ? -26.282 -4.565 24.938 1.00 93.94 85 ALA A N 1
ATOM 653 C CA . ALA A 1 85 ? -27.268 -5.603 25.238 1.00 93.94 85 ALA A CA 1
ATOM 654 C C . ALA A 1 85 ? -26.913 -6.398 26.507 1.00 93.94 85 ALA A C 1
ATOM 656 O O . ALA A 1 85 ? -27.798 -6.744 27.286 1.00 93.94 85 ALA A O 1
ATOM 657 N N . ALA A 1 86 ? -25.621 -6.609 26.771 1.00 93.31 86 ALA A N 1
ATOM 658 C CA . ALA A 1 86 ? -25.119 -7.218 28.004 1.00 93.31 86 ALA A CA 1
ATOM 659 C C . ALA A 1 86 ? -25.210 -6.296 29.241 1.00 93.31 86 ALA A C 1
ATOM 661 O O . ALA A 1 86 ? -24.798 -6.682 30.335 1.00 93.31 86 ALA A O 1
ATOM 662 N N . GLY A 1 87 ? -25.737 -5.075 29.092 1.00 92.06 87 GLY A N 1
ATOM 663 C CA . GLY A 1 87 ? -25.910 -4.121 30.188 1.00 92.06 87 GLY A CA 1
ATOM 664 C C . GLY A 1 87 ? -24.651 -3.322 30.529 1.00 92.06 87 GLY A C 1
ATOM 665 O O . GLY A 1 87 ? -24.631 -2.618 31.539 1.00 92.06 87 GLY A O 1
ATOM 666 N N . VAL A 1 88 ? -23.607 -3.384 29.696 1.00 92.06 88 VAL A N 1
ATOM 667 C CA . VAL A 1 88 ? -22.407 -2.567 29.887 1.00 92.06 88 VAL A CA 1
ATOM 668 C C .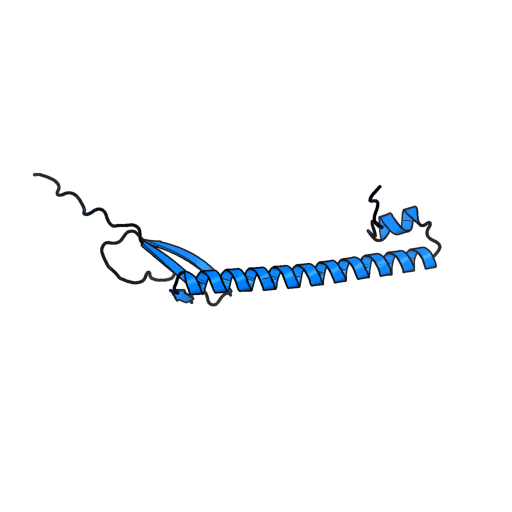 VAL A 1 88 ? -22.766 -1.091 29.654 1.00 92.06 88 VAL A C 1
ATOM 670 O O . VAL A 1 88 ? -23.413 -0.757 28.649 1.00 92.06 88 VAL A O 1
ATOM 673 N N . PRO A 1 89 ? -22.360 -0.176 30.558 1.00 91.69 89 PRO A N 1
ATOM 674 C CA . PRO A 1 89 ? -22.544 1.256 30.359 1.00 91.69 89 PRO A CA 1
ATOM 675 C C . PRO A 1 89 ? -21.909 1.723 29.050 1.00 91.69 89 PRO A C 1
ATOM 677 O O . PRO A 1 89 ? -20.811 1.298 28.698 1.00 91.69 89 PRO A O 1
ATOM 680 N N . GLU A 1 90 ? -22.572 2.639 28.354 1.00 85.88 90 GLU A N 1
ATOM 681 C CA . GLU A 1 90 ? -22.173 3.123 27.027 1.00 85.88 90 GLU A CA 1
ATOM 682 C C . GLU A 1 90 ? -20.713 3.589 26.949 1.00 85.88 90 GLU A C 1
ATOM 684 O O . GLU A 1 90 ? -19.987 3.189 26.042 1.00 85.88 90 GLU A O 1
ATOM 689 N N . ALA A 1 91 ? -20.253 4.362 27.938 1.00 87.75 91 ALA A N 1
ATOM 690 C CA . ALA A 1 91 ? -18.871 4.834 27.993 1.00 87.75 91 ALA A CA 1
ATOM 691 C C . ALA A 1 91 ? -17.849 3.682 28.039 1.00 87.75 91 ALA A C 1
ATOM 693 O O . ALA A 1 91 ? -16.767 3.785 27.465 1.00 87.75 91 ALA A O 1
ATOM 694 N N . THR A 1 92 ? -18.194 2.578 28.704 1.00 86.00 92 THR A N 1
ATOM 695 C CA . THR A 1 92 ? -17.354 1.378 28.784 1.00 86.00 92 THR A CA 1
ATOM 696 C C . THR A 1 92 ? -17.482 0.541 27.513 1.00 86.00 92 THR A C 1
ATOM 698 O O . THR A 1 92 ? -16.472 0.070 26.998 1.00 86.00 92 THR A O 1
ATOM 701 N N . ALA A 1 93 ? -18.691 0.417 26.959 1.00 88.31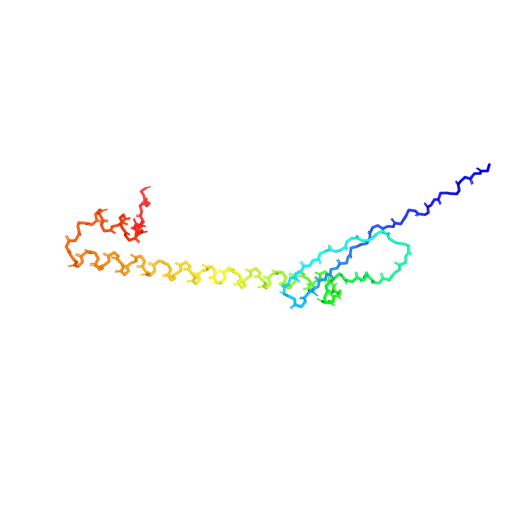 93 ALA A N 1
ATOM 702 C CA . ALA A 1 93 ? -18.939 -0.303 25.713 1.00 88.31 93 ALA A CA 1
ATOM 703 C C . ALA A 1 93 ? -18.164 0.307 24.531 1.00 88.31 93 ALA A C 1
ATOM 705 O O . ALA A 1 93 ? -17.547 -0.431 23.768 1.00 88.31 93 ALA A O 1
ATOM 706 N N . ARG A 1 94 ? -18.110 1.643 24.418 1.00 85.88 94 ARG A N 1
ATOM 707 C CA . ARG A 1 94 ? -17.325 2.351 23.385 1.00 85.88 94 ARG A CA 1
ATOM 708 C C . ARG A 1 94 ? -15.824 2.095 23.494 1.00 85.88 94 ARG A C 1
ATOM 710 O O . ARG A 1 94 ? -15.182 1.771 22.504 1.00 85.88 94 ARG A O 1
ATOM 717 N N . ARG A 1 95 ? -15.266 2.180 24.707 1.00 85.00 95 ARG A N 1
ATOM 718 C CA . ARG A 1 95 ? -13.831 1.925 24.933 1.00 85.00 95 ARG A CA 1
ATOM 719 C C . ARG A 1 95 ? -13.433 0.483 24.627 1.00 85.00 95 ARG A C 1
ATOM 721 O O . ARG A 1 95 ? -12.331 0.262 24.147 1.00 85.00 95 ARG A O 1
ATOM 728 N N . LEU A 1 96 ? -14.298 -0.482 24.943 1.00 85.69 96 LEU A N 1
ATOM 729 C CA . LEU A 1 96 ? -14.006 -1.907 24.762 1.00 85.69 96 LEU A CA 1
ATOM 730 C C . LEU A 1 96 ? -14.180 -2.375 23.313 1.00 85.69 96 LEU A C 1
ATOM 732 O O . LEU A 1 96 ? -13.378 -3.173 22.847 1.00 85.69 96 LEU A O 1
ATOM 736 N N . SER A 1 97 ? -15.195 -1.872 22.610 1.00 85.69 97 SER A N 1
ATOM 737 C CA . SER A 1 97 ? -15.440 -2.193 21.194 1.00 85.69 97 SER A CA 1
ATOM 738 C C . SER A 1 97 ? -14.539 -1.420 20.228 1.00 85.69 97 SER A C 1
ATOM 740 O O . SER A 1 97 ? -14.506 -1.724 19.041 1.00 85.69 97 SER A O 1
ATOM 742 N N . GLY A 1 98 ? -13.851 -0.373 20.698 1.00 79.88 98 GLY A N 1
ATOM 743 C CA . GLY A 1 98 ? -13.139 0.553 19.815 1.00 79.88 98 GLY A CA 1
ATOM 744 C C . GLY A 1 98 ? -14.078 1.355 18.908 1.00 79.88 98 GLY A C 1
ATOM 745 O O . GLY A 1 98 ? -13.620 1.990 17.961 1.00 79.88 98 GLY A O 1
ATOM 746 N N . HIS A 1 99 ? -15.389 1.333 19.180 1.00 77.00 99 HIS A N 1
ATOM 747 C CA . HIS A 1 99 ? -16.354 2.204 18.532 1.00 77.00 99 HIS A CA 1
ATOM 748 C C . HIS A 1 99 ? -16.194 3.617 19.101 1.00 77.00 99 HIS A C 1
ATOM 750 O O . HIS A 1 99 ? -16.869 4.024 20.055 1.00 77.00 99 HIS A O 1
ATOM 756 N N . GLU A 1 100 ? -15.273 4.376 18.512 1.00 66.81 100 GLU A N 1
ATOM 757 C CA . GLU A 1 100 ? -15.229 5.827 18.652 1.00 66.81 100 GLU A CA 1
ATOM 758 C C . GLU A 1 100 ? -16.391 6.390 17.837 1.00 66.81 100 GLU A C 1
ATOM 760 O O . GLU A 1 100 ? -16.244 6.808 16.693 1.00 66.81 100 GLU A O 1
ATOM 765 N N . GLY A 1 101 ? -17.597 6.293 18.402 1.00 58.00 101 GLY A N 1
ATOM 766 C CA . GLY A 1 101 ? -18.764 6.959 17.846 1.00 58.00 101 GLY A CA 1
ATOM 767 C C . GLY A 1 101 ? -18.422 8.434 17.717 1.00 58.00 101 GLY A C 1
ATOM 768 O O . GLY A 1 101 ? -18.154 9.059 18.740 1.00 58.00 101 GLY A O 1
ATOM 769 N N . ASP A 1 102 ? -18.360 8.900 16.471 1.00 51.78 102 ASP A N 1
ATOM 770 C CA . ASP A 1 102 ? -17.981 10.235 16.011 1.00 51.78 102 ASP A CA 1
ATOM 771 C C 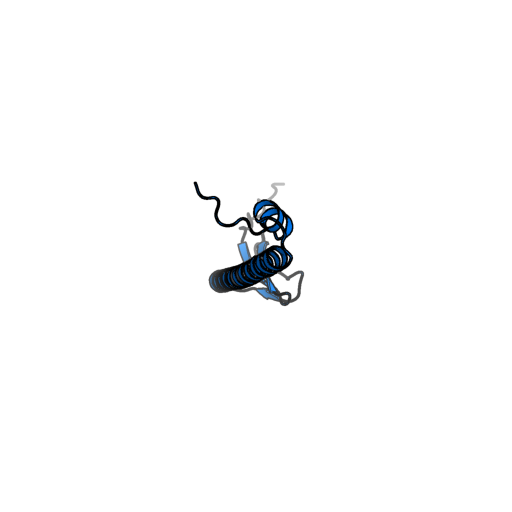. ASP A 1 102 ? -17.978 11.280 17.144 1.00 51.78 102 ASP A C 1
ATOM 773 O O . ASP A 1 102 ? -18.993 11.899 17.463 1.00 51.78 102 ASP A O 1
ATOM 777 N N . THR A 1 103 ? -16.835 11.439 17.817 1.00 49.81 103 THR A N 1
ATOM 778 C CA . THR A 1 103 ? -16.594 12.571 18.716 1.00 49.81 103 THR A CA 1
ATOM 779 C C . THR A 1 103 ? -16.029 13.729 17.903 1.00 49.81 103 THR A C 1
ATOM 781 O O . THR A 1 103 ? -15.001 14.294 18.267 1.00 49.81 103 THR A O 1
ATOM 784 N N . SER A 1 104 ? -16.659 14.077 16.780 1.00 40.94 104 SER A N 1
ATOM 785 C CA . SER A 1 104 ? -16.490 15.407 16.199 1.00 40.94 104 SER A CA 1
ATOM 786 C C . SER A 1 104 ? -17.368 16.368 17.004 1.00 40.94 104 SER A C 1
ATOM 788 O O . SER A 1 104 ? -18.578 16.447 16.800 1.00 40.94 104 SER A O 1
ATOM 790 N N . SER A 1 105 ? -16.769 17.040 17.991 1.00 41.12 105 SER A N 1
ATOM 791 C CA . SER A 1 105 ? -17.282 18.305 18.544 1.00 41.12 105 SER A CA 1
ATOM 792 C C . SER A 1 105 ? -16.593 19.476 17.865 1.00 41.12 105 SER A C 1
ATOM 794 O O . SER A 1 105 ? -15.386 19.335 17.565 1.00 41.12 105 SER A O 1
#

Radius of gyration: 26.92 Å; Cα contacts (8 Å, |Δi|>4): 95; chains: 1; bounding box: 78×31×57 Å

Mean predicted aligned error: 11.04 Å

Sequence (105 aa):
MATAPIPAAEPRTFWALYEDGSAGRISVVTAEDAPPVLAKPGRVVTEEEHTAYVAELATRRDTHLAEERSRAQARCQEDYEALRAAGVPEATARRLSGHEGDTSS

Secondary structure (DSSP, 8-state):
---PPPP-PPEEEEEEEETTS-EEEEEEE-SS-PPPPPSSSEEEE-HHHHHHHHHHHHHHHHHHHHHHHHHHHHHHHHHHHHHHHTT--HHHHHHHHT-------

Foldseek 3Di:
DDDDDDPFQDWDWWWKQAPVLDIDIDTDRDPDPDDDDDPGHTDTDDPVVRVVSVVVVVVVVVVVVVVVVVVLQVQLVVQLVVCVVVVNDNVVSCVVSVPPPDPPD

Solvent-accessible surface area (backbone atoms only — not comparable to full-atom values): 6330 Å² total; per-residue (Å²): 135,84,82,74,80,75,78,81,47,58,76,44,80,46,27,36,43,35,76,88,75,49,73,49,80,47,76,45,71,48,89,62,97,67,82,80,86,68,96,57,72,58,47,78,47,51,68,66,58,48,52,53,50,53,51,52,50,49,51,54,50,51,52,52,52,50,52,52,50,51,52,50,51,51,50,17,49,53,44,26,52,51,32,45,75,72,66,41,55,67,78,56,19,27,68,73,31,64,38,75,69,80,81,82,124

Nearest PDB structures (foldseek):
  8qti-assembly1_J  TM=4.541E-01  e=1.507E+00  Mycolicibacterium smegmatis MC2 155
  8dy7-assembly1_G  TM=4.983E-01  e=2.857E+00  Streptomyces venezuelae
  7w4b-assembly1_A  TM=3.980E-01  e=1.414E+00  Cucumis sativus
  7vub-assembly1_A  TM=3.828E-01  e=1.507E+00  Cucumis sativus
  6bzo-assembly1_J  TM=4.234E-01  e=7.457E+00  Mycobacterium tuberculosis

pLDDT: mean 81.8, std 13.51, range [40.94, 93.94]